Protein AF-A0A352IZK5-F1 (afdb_monomer_lite)

Sequence (48 aa):
EDEARNQVLIITSIKNIMRGENPRVMTELLSSFVHPEQRTGLAPEREA

Organism: NCBI:txid1033846

Secondary structure (DSSP, 8-state):
-HHHHHHHHHHHHHHHHHTT--HHHHHHHHHTTS-GGGGGGGPPPPP-

Foldseek 3Di:
DLVVLVVVLVVLLVVCVVVVHDVVVNLVVSLVSDDPVCCVVVPDPPDD

Radius of gyration: 11.65 Å; chains: 1; bounding box: 24×20×35 Å

Structure (mmCIF, N/CA/C/O backbone):
data_AF-A0A352IZK5-F1
#
_entry.id   AF-A0A352IZK5-F1
#
loop_
_atom_site.group_PDB
_atom_site.id
_atom_site.type_symbol
_atom_site.label_atom_id
_atom_site.label_alt_id
_atom_site.label_comp_id
_atom_site.label_asym_id
_atom_site.label_entity_id
_atom_site.label_seq_id
_atom_site.pdbx_PDB_ins_code
_atom_site.Cartn_x
_atom_site.Cartn_y
_atom_site.Cartn_z
_atom_site.occupancy
_atom_site.B_iso_or_equiv
_atom_site.auth_seq_id
_atom_site.auth_comp_id
_atom_site.auth_asym_id
_atom_site.auth_atom_id
_atom_site.pdbx_PDB_model_num
ATOM 1 N N . GLU A 1 1 ? 7.997 -5.562 -13.625 1.00 66.38 1 GLU A N 1
ATOM 2 C CA . GLU A 1 1 ? 7.011 -6.399 -12.907 1.00 66.38 1 GLU A CA 1
ATOM 3 C C . GLU A 1 1 ? 6.612 -5.764 -11.576 1.00 66.38 1 GLU A C 1
ATOM 5 O O . GLU A 1 1 ? 5.432 -5.499 -11.376 1.00 66.38 1 GLU A O 1
ATOM 10 N N . ASP A 1 2 ? 7.581 -5.403 -10.731 1.00 82.88 2 ASP A 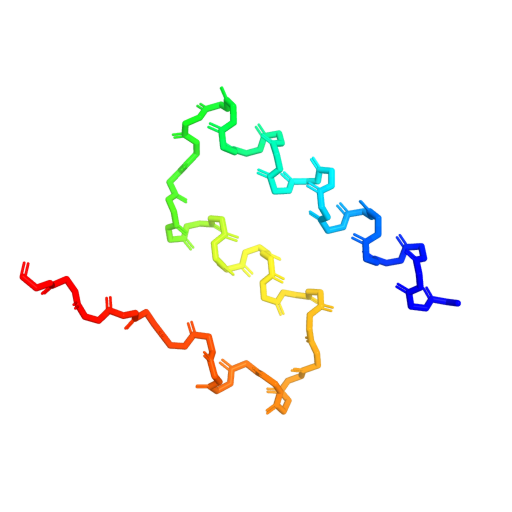N 1
ATOM 11 C CA . ASP A 1 2 ? 7.307 -4.758 -9.436 1.00 82.88 2 ASP A CA 1
ATOM 12 C C . ASP A 1 2 ? 6.681 -3.360 -9.545 1.00 82.88 2 ASP A C 1
ATOM 14 O O . ASP A 1 2 ? 5.814 -3.014 -8.752 1.00 82.88 2 ASP A O 1
ATOM 18 N N . GLU A 1 3 ? 7.037 -2.563 -10.556 1.00 88.56 3 GLU A N 1
ATOM 19 C CA . GLU A 1 3 ? 6.481 -1.211 -10.720 1.00 88.56 3 GLU A CA 1
ATOM 20 C C . GLU A 1 3 ? 4.960 -1.214 -10.955 1.00 88.56 3 GLU A C 1
ATOM 22 O O . GLU A 1 3 ? 4.229 -0.456 -10.318 1.00 88.56 3 GLU A O 1
ATOM 27 N N . ALA A 1 4 ? 4.462 -2.124 -11.798 1.00 90.62 4 ALA A N 1
ATOM 28 C CA . ALA A 1 4 ? 3.026 -2.284 -12.031 1.00 90.62 4 ALA A CA 1
ATOM 29 C C . ALA A 1 4 ? 2.302 -2.754 -10.757 1.00 90.62 4 ALA A C 1
ATOM 31 O O . ALA A 1 4 ? 1.225 -2.256 -10.428 1.00 90.62 4 ALA A O 1
ATOM 32 N N . ARG A 1 5 ? 2.920 -3.667 -9.998 1.00 88.06 5 ARG A N 1
ATOM 33 C CA . ARG A 1 5 ? 2.403 -4.139 -8.705 1.00 88.06 5 ARG A CA 1
ATOM 34 C C . ARG A 1 5 ? 2.319 -2.997 -7.687 1.00 88.06 5 ARG A C 1
ATOM 36 O O . ARG A 1 5 ? 1.298 -2.851 -7.016 1.00 88.06 5 ARG A O 1
ATOM 43 N N . ASN A 1 6 ? 3.344 -2.148 -7.634 1.00 89.31 6 ASN A N 1
ATOM 44 C CA . ASN A 1 6 ? 3.403 -0.985 -6.750 1.00 89.31 6 ASN A CA 1
ATOM 45 C C . ASN A 1 6 ? 2.346 0.065 -7.112 1.00 89.31 6 ASN A C 1
ATOM 47 O O . ASN A 1 6 ? 1.698 0.616 -6.225 1.00 89.31 6 ASN A O 1
ATOM 51 N N . GLN A 1 7 ? 2.111 0.310 -8.403 1.00 92.81 7 GLN A N 1
ATOM 52 C CA . GLN A 1 7 ? 1.037 1.206 -8.840 1.00 92.81 7 GLN A CA 1
ATOM 53 C C . GLN A 1 7 ? -0.343 0.697 -8.407 1.00 92.81 7 GLN A C 1
ATOM 55 O O . GLN A 1 7 ? -1.144 1.468 -7.875 1.00 92.81 7 GLN A O 1
ATOM 60 N N . VAL A 1 8 ? -0.619 -0.602 -8.575 1.00 93.44 8 VAL A N 1
ATOM 61 C CA . VAL A 1 8 ? -1.889 -1.207 -8.138 1.00 93.44 8 VAL A CA 1
ATOM 62 C C . VAL A 1 8 ? -2.063 -1.099 -6.622 1.00 93.44 8 VAL A C 1
ATOM 64 O O . VAL A 1 8 ? -3.156 -0.750 -6.167 1.00 93.44 8 VAL A O 1
ATOM 67 N N . LEU A 1 9 ? -0.998 -1.335 -5.849 1.00 91.94 9 LEU A N 1
ATOM 68 C CA . LEU A 1 9 ? -0.998 -1.165 -4.397 1.00 91.94 9 LEU A CA 1
ATOM 69 C C . LEU A 1 9 ? -1.409 0.264 -4.016 1.00 91.94 9 LEU A C 1
ATOM 71 O O . LEU A 1 9 ? -2.386 0.446 -3.295 1.00 91.94 9 LEU A O 1
ATOM 75 N N . ILE A 1 10 ? -0.721 1.276 -4.555 1.00 92.75 10 ILE A N 1
ATOM 76 C CA . ILE A 1 10 ? -0.973 2.693 -4.246 1.00 92.75 10 ILE A CA 1
ATOM 77 C C . ILE A 1 10 ? -2.417 3.085 -4.580 1.00 92.75 10 ILE A C 1
ATOM 79 O O . ILE A 1 10 ? -3.113 3.676 -3.751 1.00 92.75 10 ILE A O 1
ATOM 83 N N . ILE A 1 11 ? -2.897 2.725 -5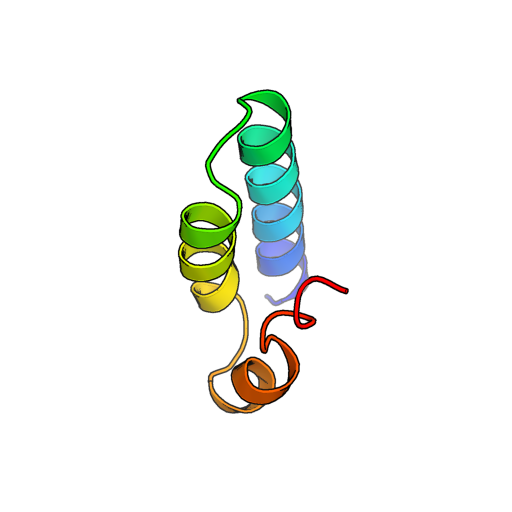.774 1.00 94.88 11 ILE A N 1
ATOM 84 C CA . ILE A 1 11 ? -4.261 3.048 -6.220 1.00 94.88 11 ILE A CA 1
ATOM 85 C C . ILE A 1 11 ? -5.306 2.395 -5.306 1.00 94.88 11 ILE A C 1
ATOM 87 O O . ILE A 1 11 ? -6.316 3.019 -4.969 1.00 94.88 11 ILE A O 1
ATOM 91 N N . THR A 1 12 ? -5.078 1.144 -4.907 1.00 91.81 12 THR A N 1
ATOM 92 C CA . THR A 1 12 ? -5.992 0.398 -4.032 1.00 91.81 12 THR A CA 1
ATOM 93 C C . THR A 1 12 ? -6.024 1.002 -2.629 1.00 91.81 12 THR A C 1
ATOM 95 O O . THR A 1 12 ? -7.111 1.229 -2.096 1.00 91.81 12 THR A O 1
ATOM 98 N N . SER A 1 13 ? -4.862 1.357 -2.069 1.00 90.12 13 SER A N 1
ATOM 99 C CA . SER A 1 13 ? -4.752 2.035 -0.772 1.00 90.12 13 SER A CA 1
ATOM 100 C C . SER A 1 13 ? -5.538 3.344 -0.743 1.00 90.12 13 SER A C 1
ATOM 102 O O . SER A 1 13 ? -6.363 3.547 0.144 1.00 90.12 13 SER A O 1
ATOM 104 N N . ILE A 1 14 ? -5.353 4.210 -1.748 1.00 94.12 14 ILE A N 1
ATOM 105 C CA . ILE A 1 14 ? -6.048 5.505 -1.822 1.00 94.12 14 ILE A CA 1
ATOM 106 C C . ILE A 1 14 ? -7.566 5.306 -1.875 1.00 94.12 14 ILE A C 1
ATOM 108 O O . ILE A 1 14 ? -8.303 5.970 -1.149 1.00 94.12 14 ILE A O 1
ATOM 112 N N . LYS A 1 15 ? -8.049 4.359 -2.689 1.00 93.81 15 LYS A N 1
ATOM 113 C CA . LYS A 1 15 ? -9.486 4.063 -2.792 1.00 93.81 15 LYS A CA 1
ATOM 114 C C . LYS A 1 15 ? -10.088 3.594 -1.467 1.00 93.81 15 LYS A C 1
ATOM 116 O O . LYS A 1 15 ? -11.206 3.993 -1.153 1.00 93.81 15 LYS A O 1
ATOM 121 N N . ASN A 1 16 ? -9.376 2.760 -0.713 1.00 92.44 16 ASN A N 1
ATOM 122 C CA . ASN A 1 16 ? -9.845 2.263 0.582 1.00 92.44 16 ASN A CA 1
ATOM 123 C C . ASN A 1 16 ? -9.856 3.374 1.641 1.00 92.44 16 ASN A C 1
ATOM 125 O O . ASN A 1 16 ? -10.845 3.521 2.357 1.00 92.44 16 ASN A O 1
ATOM 129 N N . ILE A 1 17 ? -8.825 4.227 1.665 1.00 91.81 17 ILE A N 1
ATOM 130 C CA . ILE A 1 17 ? -8.771 5.405 2.546 1.00 91.81 17 ILE A CA 1
ATOM 1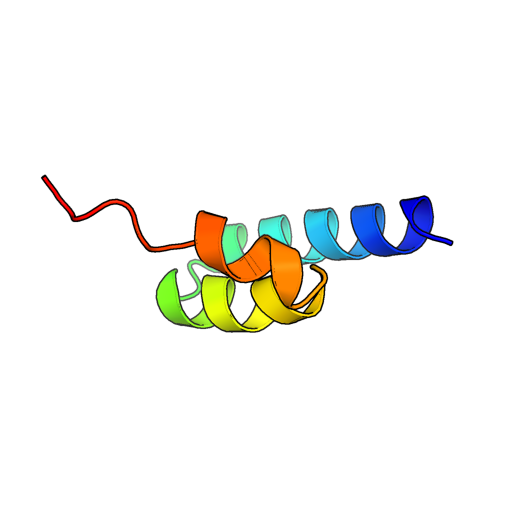31 C C . ILE A 1 17 ? -9.937 6.356 2.253 1.00 91.81 17 ILE A C 1
ATOM 133 O O . ILE A 1 17 ? -10.654 6.750 3.167 1.00 91.81 17 ILE A O 1
ATOM 137 N N . MET A 1 18 ? -10.177 6.686 0.980 1.00 95.31 18 MET A N 1
ATOM 138 C CA . MET A 1 18 ? -11.262 7.594 0.583 1.00 95.31 18 MET A CA 1
ATOM 139 C C . MET A 1 18 ? -12.660 7.062 0.922 1.00 95.31 18 MET A C 1
ATOM 141 O O . MET A 1 18 ? -13.594 7.848 1.054 1.00 95.31 18 MET A O 1
ATOM 145 N N . ARG A 1 19 ? -12.816 5.741 1.054 1.00 94.94 19 ARG A N 1
ATOM 146 C CA . ARG A 1 19 ? -14.069 5.100 1.476 1.00 94.94 19 ARG A CA 1
ATOM 147 C C . ARG A 1 19 ? -14.215 4.977 2.991 1.00 94.94 19 ARG A C 1
ATOM 149 O O . ARG A 1 19 ? -15.289 4.598 3.445 1.00 94.94 19 ARG A O 1
ATOM 156 N N . GLY A 1 20 ? -13.173 5.295 3.759 1.00 93.19 20 GLY A N 1
ATOM 157 C CA . GLY A 1 20 ? -13.158 5.077 5.2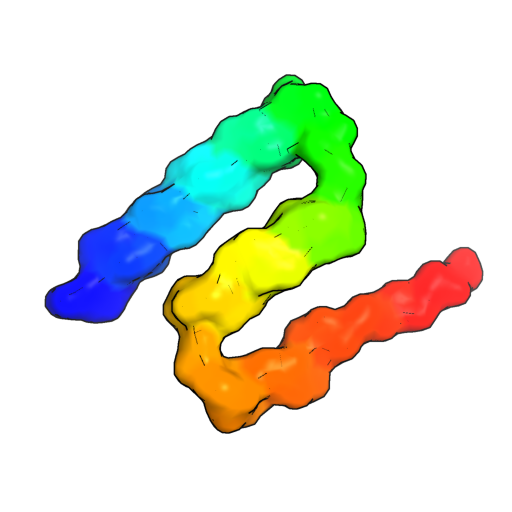04 1.00 93.19 20 GLY A CA 1
ATOM 158 C C . GLY A 1 20 ? -13.146 3.593 5.578 1.00 93.19 20 GLY A C 1
ATOM 159 O O . GLY A 1 20 ? -13.711 3.221 6.604 1.00 93.19 20 GLY A O 1
ATOM 160 N N . GLU A 1 21 ? -12.543 2.743 4.740 1.00 92.25 21 GLU A N 1
ATOM 161 C CA . GLU A 1 21 ? -12.398 1.316 5.035 1.00 92.25 21 GLU A CA 1
ATOM 162 C C . GLU A 1 21 ? -11.632 1.098 6.341 1.00 92.25 21 GLU A C 1
ATOM 164 O O . GLU A 1 21 ? -10.719 1.852 6.692 1.00 92.25 21 GLU A O 1
ATOM 169 N N . ASN A 1 22 ? -11.982 0.029 7.056 1.00 90.81 22 ASN A N 1
ATOM 170 C CA . ASN A 1 22 ? -11.347 -0.282 8.328 1.00 90.81 22 ASN A CA 1
ATOM 171 C C . ASN A 1 22 ? -9.829 -0.498 8.133 1.00 90.81 22 ASN A C 1
ATOM 173 O O . ASN A 1 22 ? -9.440 -1.375 7.353 1.00 90.81 22 ASN A O 1
ATOM 177 N N . PRO A 1 23 ? -8.958 0.223 8.866 1.00 86.94 23 PRO A N 1
ATOM 178 C CA . PRO A 1 23 ? -7.509 0.100 8.715 1.00 86.94 23 PRO A CA 1
ATOM 179 C C . PRO A 1 23 ? -6.966 -1.323 8.901 1.00 86.94 23 PRO A C 1
ATOM 181 O O . PRO A 1 23 ? -5.982 -1.685 8.257 1.00 86.94 23 PRO A O 1
ATOM 184 N N . ARG A 1 24 ? -7.618 -2.163 9.721 1.00 86.88 24 ARG A N 1
ATOM 185 C CA . ARG A 1 24 ? -7.230 -3.573 9.910 1.00 86.88 24 ARG A CA 1
ATOM 186 C C . ARG A 1 24 ? -7.480 -4.396 8.648 1.00 86.88 24 ARG A C 1
ATOM 188 O O . ARG A 1 24 ? -6.581 -5.090 8.189 1.00 86.88 24 ARG A O 1
ATOM 195 N N . VAL A 1 25 ? -8.659 -4.241 8.045 1.00 87.50 25 VAL A N 1
ATOM 196 C CA . VAL A 1 25 ? -9.029 -4.911 6.785 1.00 87.50 25 VAL A CA 1
ATOM 197 C C . VAL A 1 25 ? -8.131 -4.438 5.644 1.00 87.50 25 VAL A C 1
ATOM 199 O O . VAL A 1 25 ? -7.631 -5.240 4.856 1.00 87.50 25 VAL A O 1
ATOM 202 N N . MET A 1 26 ? -7.867 -3.131 5.584 1.00 86.81 26 MET A N 1
ATOM 203 C CA . MET A 1 26 ? -6.941 -2.565 4.611 1.00 86.81 26 MET A CA 1
ATOM 204 C C . MET A 1 26 ? -5.533 -3.155 4.778 1.00 86.81 26 MET A C 1
ATOM 206 O O . MET A 1 26 ? -4.932 -3.567 3.793 1.00 86.81 26 MET A O 1
ATOM 210 N N . THR A 1 27 ? -5.023 -3.267 6.005 1.00 85.56 27 THR A N 1
ATOM 211 C CA . THR A 1 27 ? -3.698 -3.851 6.277 1.00 85.56 27 THR A CA 1
ATOM 212 C C . THR A 1 27 ? -3.602 -5.302 5.806 1.00 85.56 27 THR A C 1
ATOM 214 O O . THR A 1 27 ? -2.627 -5.668 5.149 1.00 85.56 27 THR A O 1
ATOM 217 N N . GLU A 1 28 ? -4.624 -6.120 6.066 1.00 86.00 28 GLU A N 1
ATOM 218 C CA . GLU A 1 28 ? -4.667 -7.506 5.588 1.00 86.00 28 GLU A CA 1
ATOM 219 C C . GLU A 1 28 ? -4.615 -7.582 4.058 1.00 86.00 28 GLU A C 1
ATOM 221 O O . GLU A 1 28 ? -3.775 -8.296 3.505 1.00 86.00 28 GLU A O 1
ATOM 226 N N . LEU A 1 29 ? -5.441 -6.792 3.366 1.00 86.25 29 LEU A N 1
ATOM 227 C CA . LEU A 1 29 ? -5.468 -6.750 1.903 1.00 86.25 29 LEU A CA 1
ATOM 228 C C . LEU A 1 29 ? -4.121 -6.303 1.320 1.00 86.25 29 LEU A C 1
ATOM 230 O O . LEU A 1 29 ? -3.590 -6.943 0.410 1.00 86.25 29 LEU A O 1
ATOM 234 N N . LEU A 1 30 ? -3.555 -5.213 1.841 1.00 85.31 30 LEU A N 1
ATOM 235 C CA . LEU A 1 30 ? -2.314 -4.634 1.328 1.00 85.31 30 LEU A CA 1
ATOM 236 C C . LEU A 1 30 ? -1.092 -5.519 1.633 1.00 85.31 30 LEU A C 1
ATOM 238 O O . LEU A 1 30 ? -0.142 -5.534 0.851 1.00 85.31 30 LEU A O 1
ATOM 242 N N . SER A 1 31 ? -1.135 -6.338 2.693 1.00 85.69 31 SER A N 1
ATOM 243 C CA . SER A 1 31 ? -0.071 -7.305 3.013 1.00 85.69 31 SER A CA 1
ATOM 244 C C . SER A 1 31 ? 0.149 -8.363 1.919 1.00 85.69 31 SER A C 1
ATOM 246 O O . SER A 1 31 ? 1.232 -8.947 1.820 1.00 85.69 31 SER A O 1
ATOM 248 N N . SER A 1 32 ? -0.850 -8.595 1.058 1.00 86.69 32 SER A N 1
ATOM 249 C CA . SER A 1 32 ? -0.740 -9.513 -0.082 1.00 86.69 32 SER A CA 1
ATOM 250 C C . SER A 1 32 ? 0.216 -9.022 -1.176 1.00 86.69 32 SER A C 1
ATOM 252 O O . SER A 1 32 ? 0.727 -9.838 -1.940 1.00 86.69 32 SER A O 1
ATOM 254 N N . PHE A 1 33 ? 0.509 -7.717 -1.220 1.00 86.00 33 PHE A N 1
ATOM 255 C CA . PHE A 1 33 ? 1.385 -7.102 -2.221 1.00 86.00 33 PHE A CA 1
ATOM 256 C C . PHE A 1 33 ? 2.871 -7.140 -1.845 1.00 86.00 33 PHE A C 1
ATOM 258 O O . PHE A 1 33 ? 3.713 -6.861 -2.698 1.00 86.00 33 PHE A O 1
ATOM 265 N N . VAL A 1 34 ? 3.201 -7.486 -0.597 1.00 83.50 34 VAL A N 1
ATOM 266 C CA . VAL A 1 34 ? 4.585 -7.615 -0.120 1.00 83.50 34 VAL A CA 1
ATOM 267 C C . VAL A 1 34 ? 4.989 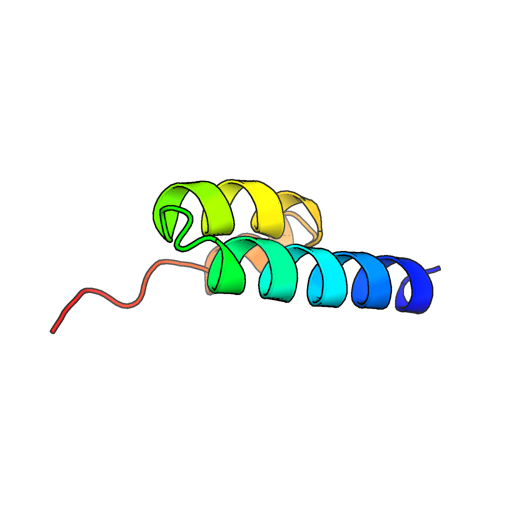-9.080 0.017 1.00 83.50 34 VAL A C 1
ATOM 269 O O . VAL A 1 34 ? 4.155 -9.952 0.301 1.00 83.50 34 VAL A O 1
ATOM 272 N N . HIS A 1 35 ? 6.285 -9.356 -0.144 1.00 85.50 35 HIS A N 1
ATOM 273 C CA . HIS A 1 35 ? 6.806 -10.701 0.074 1.00 85.50 35 HIS A CA 1
ATOM 274 C C . HIS A 1 35 ? 6.611 -11.125 1.539 1.00 85.50 35 HIS A C 1
ATOM 276 O O . HIS A 1 35 ? 6.707 -10.281 2.433 1.00 85.50 35 HIS A O 1
ATOM 282 N N . PRO A 1 36 ? 6.366 -12.422 1.820 1.00 81.19 36 PRO A N 1
ATOM 283 C CA . PRO A 1 36 ? 6.150 -12.912 3.184 1.00 81.19 36 PRO A CA 1
ATOM 284 C C . PRO A 1 36 ? 7.242 -12.485 4.175 1.00 81.19 36 PRO A C 1
ATOM 286 O O . PRO A 1 36 ? 6.938 -12.117 5.306 1.00 81.19 36 PRO A O 1
ATOM 289 N N . GLU A 1 37 ? 8.495 -12.449 3.719 1.00 81.94 37 GLU A N 1
ATOM 290 C CA . GLU A 1 37 ? 9.679 -12.031 4.483 1.00 81.94 37 GLU A CA 1
ATOM 291 C C . GLU A 1 37 ? 9.624 -10.564 4.943 1.00 81.94 37 GLU A C 1
ATOM 293 O O . GLU A 1 37 ? 10.215 -10.209 5.958 1.00 81.94 37 GLU A O 1
ATOM 298 N N . GLN A 1 38 ? 8.883 -9.716 4.226 1.00 77.50 38 GLN A N 1
ATOM 299 C CA . GLN A 1 38 ? 8.748 -8.282 4.492 1.00 77.50 38 GLN A CA 1
ATOM 300 C C . GLN A 1 38 ? 7.551 -7.958 5.404 1.00 77.50 38 GLN A C 1
ATOM 302 O O . GLN A 1 38 ? 7.427 -6.834 5.887 1.00 77.50 38 GLN A O 1
ATOM 307 N N . ARG A 1 39 ? 6.662 -8.928 5.671 1.00 77.81 39 ARG A N 1
ATOM 308 C CA . ARG A 1 39 ? 5.439 -8.716 6.472 1.00 77.81 39 ARG A CA 1
ATOM 309 C C . ARG A 1 39 ? 5.710 -8.511 7.960 1.00 77.81 39 ARG A C 1
ATOM 311 O O . ARG A 1 39 ? 4.890 -7.916 8.648 1.00 77.81 39 ARG A O 1
ATOM 318 N N . THR A 1 40 ? 6.854 -8.968 8.459 1.00 72.69 40 THR A N 1
ATOM 319 C CA . THR A 1 40 ? 7.264 -8.815 9.864 1.00 72.69 40 THR A CA 1
ATOM 320 C C . THR A 1 40 ? 7.465 -7.352 10.268 1.00 72.69 40 THR A C 1
ATOM 322 O O . THR A 1 40 ? 7.234 -7.011 11.425 1.00 72.69 40 THR A O 1
ATOM 325 N N . GLY A 1 41 ? 7.823 -6.476 9.321 1.00 69.56 41 GLY A N 1
ATOM 326 C CA . GLY A 1 41 ? 7.945 -5.030 9.537 1.00 69.56 41 GLY A CA 1
ATOM 327 C C . GLY A 1 41 ? 6.621 -4.259 9.484 1.00 69.56 41 GLY A C 1
ATOM 328 O O . GLY A 1 41 ? 6.606 -3.076 9.799 1.00 69.56 41 GLY A O 1
ATOM 329 N N . LEU A 1 42 ? 5.515 -4.910 9.101 1.00 68.12 42 LEU A N 1
ATOM 330 C CA . LEU A 1 42 ? 4.178 -4.302 9.020 1.00 68.12 42 LEU A CA 1
ATOM 331 C C . LEU A 1 42 ? 3.370 -4.456 10.318 1.00 68.12 42 LEU A C 1
ATOM 333 O O . LEU A 1 42 ? 2.169 -4.185 10.323 1.00 68.12 42 LEU A O 1
ATOM 337 N N . ALA A 1 43 ? 3.990 -4.938 11.401 1.00 63.91 43 ALA A N 1
ATOM 338 C CA . ALA A 1 43 ? 3.315 -5.076 12.684 1.00 63.91 43 ALA A CA 1
ATOM 339 C C . ALA A 1 43 ? 2.705 -3.722 13.096 1.00 63.91 43 ALA A C 1
ATOM 341 O O . ALA A 1 43 ? 3.395 -2.705 13.000 1.00 63.91 43 ALA A O 1
ATOM 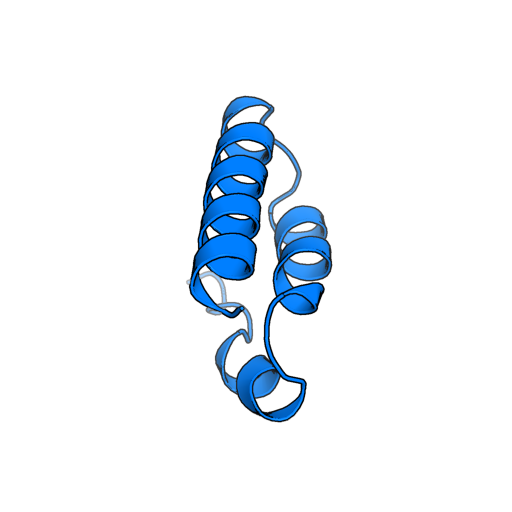342 N N . PRO A 1 44 ? 1.429 -3.692 13.527 1.00 63.06 44 PRO A N 1
ATOM 343 C CA . PRO A 1 44 ? 0.762 -2.445 13.862 1.00 63.06 44 PRO A CA 1
ATOM 344 C C . PRO A 1 44 ? 1.563 -1.714 14.938 1.00 63.06 44 PRO A C 1
ATOM 346 O O . PRO A 1 44 ? 1.898 -2.296 15.975 1.00 63.06 44 PRO A O 1
ATOM 349 N N . GLU A 1 45 ? 1.876 -0.445 14.674 1.00 57.44 45 GLU A N 1
ATOM 350 C CA . GLU A 1 45 ? 2.372 0.473 15.692 1.00 57.44 45 GLU A CA 1
ATOM 351 C C . GLU A 1 45 ? 1.333 0.440 16.819 1.00 57.44 45 GLU A C 1
ATOM 353 O O . GLU A 1 45 ? 0.147 0.680 16.581 1.00 57.44 45 GLU A O 1
ATOM 358 N N . ARG A 1 46 ? 1.731 -0.025 18.011 1.00 58.62 46 ARG A N 1
ATOM 359 C CA . ARG A 1 46 ? 0.805 -0.112 19.145 1.00 58.62 46 ARG A CA 1
ATOM 360 C C . ARG A 1 46 ? 0.245 1.289 19.365 1.00 58.62 46 ARG A C 1
ATOM 362 O O . ARG A 1 46 ? 1.034 2.209 19.555 1.00 58.62 46 ARG A O 1
ATOM 369 N N . GLU A 1 47 ? -1.081 1.422 19.304 1.00 53.81 47 GLU A N 1
ATOM 370 C CA . GLU A 1 47 ? -1.790 2.656 19.653 1.00 53.81 47 GLU A CA 1
ATOM 371 C C . GLU A 1 47 ? -1.215 3.180 20.983 1.00 53.81 47 GLU A C 1
ATOM 373 O O . GLU A 1 47 ? -1.206 2.449 21.979 1.00 53.81 47 GLU A O 1
ATOM 378 N N . ALA A 1 48 ? -0.631 4.382 20.939 1.00 46.12 48 ALA A N 1
ATOM 379 C CA . ALA A 1 48 ? -0.060 5.084 22.087 1.00 46.12 48 ALA A CA 1
ATOM 380 C C . ALA A 1 48 ? -1.151 5.758 22.926 1.00 46.12 48 ALA A C 1
ATOM 382 O O . ALA A 1 48 ? -2.148 6.224 22.326 1.00 46.12 48 ALA A O 1
#

pLDDT: mean 82.97, std 12.04, range [46.12, 95.31]